Protein AF-A0A3B9WZE4-F1 (afdb_monomer_lite)

Radius of gyration: 16.87 Å; chains: 1; bounding box: 51×26×48 Å

pLDDT: mean 85.05, std 18.2, range [36.94, 98.56]

Foldseek 3Di:
DDDDPPDPDDDDPDDPVNLCCCQQPPPVQDDPPDGVLNVCCVPPNLQVSLVVLQVQLVVLQVCQPVDPPDHSVSSPSNSVQSPCSSVVNNVVD

Secondary structure (DSSP, 8-state):
---------------HHHHHHHHH--GGGEETTEEHHHHHHHHH-HHHHHHHHHHHHHHHHHHTTTSTTS-HHHHHHHHHHHHHHHTT--TT-

Sequence (93 aa):
MDTKISHLEGTMPISKKEIDKQVNSPEHYISGDLECIDAMVSIFGLKRTQDYAEIAAFKYVYRAGKKAGNPAAQDKAKNIWYTRFSMGDDPRK

Structure (mmCIF, N/CA/C/O backbone):
data_AF-A0A3B9WZE4-F1
#
_entry.id   AF-A0A3B9WZE4-F1
#
loop_
_atom_site.group_PDB
_atom_site.id
_atom_site.type_symbol
_atom_site.label_atom_id
_atom_site.label_alt_id
_atom_site.label_comp_id
_atom_site.label_asym_id
_atom_site.label_entity_id
_atom_site.label_seq_id
_atom_site.pdbx_PDB_ins_code
_atom_site.Cartn_x
_atom_site.Cartn_y
_atom_site.Cartn_z
_atom_site.occupancy
_atom_site.B_iso_or_equiv
_atom_site.auth_seq_id
_atom_site.auth_comp_id
_atom_site.auth_asym_id
_atom_site.auth_atom_id
_atom_site.pdbx_PDB_model_num
ATOM 1 N N . MET A 1 1 ? 36.182 -9.563 -34.966 1.00 40.09 1 MET A N 1
ATOM 2 C CA . MET A 1 1 ? 35.984 -9.704 -33.508 1.00 40.09 1 MET A CA 1
ATOM 3 C C . MET A 1 1 ? 34.517 -9.429 -33.252 1.00 40.09 1 MET A C 1
ATOM 5 O O . MET A 1 1 ? 34.142 -8.291 -33.011 1.00 40.09 1 MET A O 1
ATOM 9 N N . ASP A 1 2 ? 33.690 -10.457 -33.423 1.00 37.47 2 ASP A N 1
ATOM 10 C CA . ASP A 1 2 ? 32.246 -10.363 -33.234 1.00 37.47 2 ASP A CA 1
ATOM 11 C C . ASP A 1 2 ? 31.938 -10.520 -31.749 1.00 37.47 2 ASP A C 1
ATOM 13 O O . ASP A 1 2 ? 31.944 -11.623 -31.195 1.00 37.47 2 ASP A O 1
ATOM 17 N N . THR A 1 3 ? 31.726 -9.392 -31.078 1.00 36.94 3 THR A N 1
ATOM 18 C CA . THR A 1 3 ? 31.255 -9.390 -29.697 1.00 36.94 3 THR A CA 1
ATOM 19 C C . THR A 1 3 ? 29.819 -9.895 -29.694 1.00 36.94 3 THR A C 1
ATOM 21 O O . T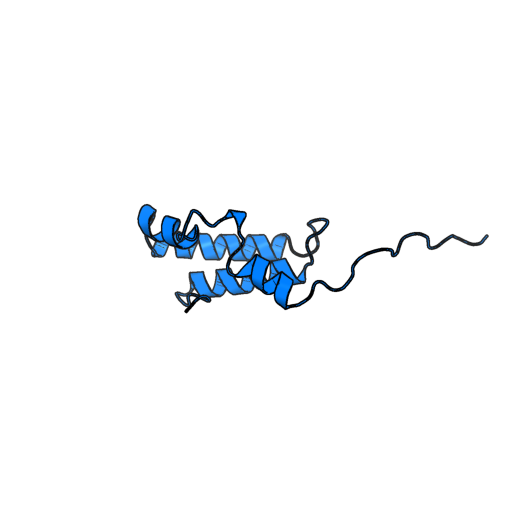HR A 1 3 ? 28.886 -9.191 -30.075 1.00 36.94 3 THR A O 1
ATOM 24 N N . LYS A 1 4 ? 29.661 -11.152 -29.282 1.00 43.03 4 LYS A N 1
ATOM 25 C CA . LYS A 1 4 ? 28.385 -11.815 -29.023 1.00 43.03 4 LYS A CA 1
ATOM 26 C C . LYS A 1 4 ? 27.506 -10.932 -28.130 1.00 43.03 4 LYS A C 1
ATOM 28 O O . LYS A 1 4 ? 27.761 -10.811 -26.934 1.00 43.03 4 LYS A O 1
ATOM 33 N N . ILE A 1 5 ? 26.437 -10.375 -28.695 1.00 43.50 5 ILE A N 1
ATOM 34 C CA . ILE A 1 5 ? 25.268 -9.953 -27.920 1.00 43.50 5 ILE A CA 1
ATOM 35 C C . ILE A 1 5 ? 24.514 -11.237 -27.574 1.00 43.50 5 ILE A C 1
ATOM 37 O O . ILE A 1 5 ? 23.644 -11.691 -28.309 1.00 43.50 5 ILE A O 1
ATOM 41 N N . SER A 1 6 ? 24.920 -11.888 -26.489 1.00 40.28 6 SER A N 1
ATOM 42 C CA . SER A 1 6 ? 24.192 -13.014 -25.907 1.00 40.28 6 SER A CA 1
ATOM 43 C C . 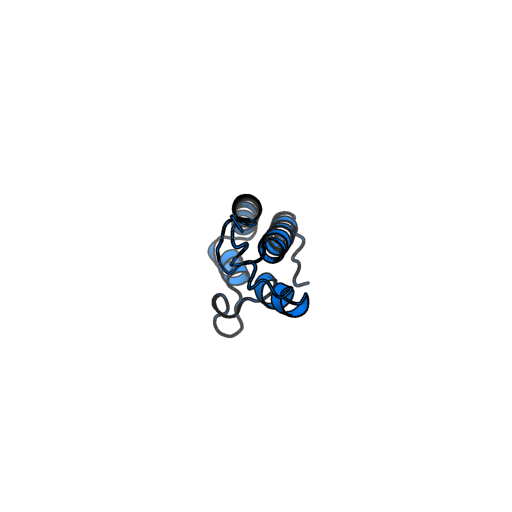SER A 1 6 ? 23.528 -12.551 -24.615 1.00 40.28 6 SER A C 1
ATOM 45 O O . SER A 1 6 ? 24.237 -12.068 -23.731 1.00 40.28 6 SER A O 1
ATOM 47 N N . HIS A 1 7 ? 22.216 -12.797 -24.522 1.00 38.22 7 HIS A N 1
ATOM 48 C CA . HIS A 1 7 ? 21.315 -12.665 -23.362 1.00 38.22 7 HIS A CA 1
ATOM 49 C C . HIS A 1 7 ? 20.434 -11.404 -23.280 1.00 38.22 7 HIS A C 1
ATOM 51 O O . HIS A 1 7 ? 20.364 -10.743 -22.248 1.00 38.22 7 HIS A O 1
ATOM 57 N N . LEU A 1 8 ? 19.650 -11.150 -24.332 1.00 40.28 8 LEU A N 1
ATOM 58 C CA . LEU A 1 8 ? 18.304 -10.579 -24.178 1.00 40.28 8 LEU A CA 1
ATOM 59 C C . LEU A 1 8 ? 17.270 -11.701 -24.336 1.00 40.28 8 LEU A C 1
ATOM 61 O O . LEU A 1 8 ? 16.455 -11.688 -25.252 1.00 40.28 8 LEU A O 1
ATOM 65 N N . GLU A 1 9 ? 17.326 -12.700 -23.457 1.00 41.91 9 GLU A N 1
ATOM 66 C CA . GLU A 1 9 ? 16.194 -13.603 -23.266 1.00 41.91 9 GLU A CA 1
ATOM 67 C C . GLU A 1 9 ? 15.448 -13.201 -21.997 1.00 41.91 9 GLU A C 1
ATOM 69 O O . GLU A 1 9 ? 16.006 -13.200 -20.903 1.00 41.91 9 GLU A O 1
ATOM 74 N N . GLY A 1 10 ? 14.164 -12.884 -22.160 1.00 47.78 10 GLY A N 1
ATOM 75 C CA . GLY A 1 10 ? 13.191 -13.085 -21.094 1.00 47.78 10 GLY A CA 1
ATOM 76 C C . GLY A 1 10 ? 12.745 -11.849 -20.320 1.00 47.78 10 GLY A C 1
ATOM 77 O O . GLY A 1 10 ? 12.963 -11.763 -19.119 1.00 47.78 10 GLY A O 1
ATOM 78 N N . THR A 1 11 ? 11.949 -10.985 -20.948 1.00 48.28 11 THR A N 1
ATOM 79 C CA . THR A 1 11 ? 10.747 -10.477 -20.268 1.00 48.28 11 THR A CA 1
ATOM 80 C C . THR A 1 11 ? 9.597 -10.472 -21.263 1.00 48.28 11 THR A C 1
ATOM 82 O O . THR A 1 11 ? 9.372 -9.489 -21.968 1.00 48.28 11 THR A O 1
ATOM 85 N N . MET A 1 12 ? 8.867 -11.585 -21.342 1.00 48.66 12 MET A N 1
ATOM 86 C CA . MET A 1 12 ? 7.510 -11.546 -21.885 1.00 48.66 12 MET A CA 1
ATOM 87 C C . MET A 1 12 ? 6.740 -10.459 -21.115 1.00 48.66 12 MET A C 1
ATOM 89 O O . MET A 1 12 ? 6.877 -10.395 -19.887 1.00 48.66 12 MET A O 1
ATOM 93 N N . PRO A 1 13 ? 5.980 -9.573 -21.780 1.00 61.72 13 PRO A N 1
ATOM 94 C CA . PRO A 1 13 ? 5.177 -8.592 -21.069 1.00 61.72 13 PRO A CA 1
ATOM 95 C C . PRO A 1 13 ? 4.175 -9.344 -20.188 1.00 61.72 13 PRO A C 1
ATOM 97 O O . PRO A 1 13 ? 3.298 -10.033 -20.703 1.00 61.72 13 PRO A O 1
ATOM 100 N N . ILE A 1 14 ? 4.327 -9.238 -18.862 1.00 67.06 14 ILE A N 1
ATOM 101 C CA . ILE A 1 14 ? 3.332 -9.768 -17.924 1.00 67.06 14 ILE A CA 1
ATOM 102 C C . ILE A 1 14 ? 2.006 -9.087 -18.253 1.00 67.06 14 ILE A C 1
ATOM 104 O O . ILE A 1 14 ? 1.940 -7.857 -18.357 1.00 67.06 14 ILE A O 1
ATOM 108 N N . SER A 1 15 ? 0.966 -9.886 -18.470 1.00 82.19 15 SER A N 1
ATOM 109 C CA . SER A 1 15 ? -0.330 -9.365 -18.883 1.00 82.19 15 SER A CA 1
ATOM 110 C C . SER A 1 15 ? -0.913 -8.460 -17.794 1.00 82.19 15 SER A C 1
ATOM 112 O O . SER A 1 15 ? -0.693 -8.663 -16.597 1.00 82.19 15 SER A O 1
ATOM 114 N N . LYS A 1 16 ? -1.721 -7.468 -18.191 1.00 79.06 16 LYS A N 1
ATOM 115 C CA . LYS A 1 16 ? -2.434 -6.597 -17.240 1.00 79.06 16 LYS A CA 1
ATOM 116 C C . LYS A 1 16 ? -3.214 -7.408 -16.193 1.00 79.06 16 LYS A C 1
ATOM 118 O O . LYS A 1 16 ? -3.188 -7.067 -15.019 1.00 79.06 16 LYS A O 1
ATOM 123 N N . LYS A 1 17 ? -3.826 -8.525 -16.604 1.00 81.31 17 LYS A N 1
ATOM 124 C CA . LYS A 1 17 ? -4.583 -9.431 -15.727 1.00 81.31 17 LYS A CA 1
ATOM 125 C C . LYS A 1 17 ? -3.720 -10.045 -14.617 1.00 81.31 17 LYS A C 1
ATOM 127 O O . LYS A 1 17 ? -4.165 -10.152 -13.479 1.00 81.31 17 LYS A O 1
ATOM 132 N N . GLU A 1 18 ? -2.495 -10.454 -14.936 1.00 81.94 18 GLU A N 1
ATOM 133 C CA . GLU A 1 18 ? -1.561 -11.008 -13.947 1.00 81.94 18 GLU A CA 1
ATOM 134 C C . GLU A 1 18 ? -1.059 -9.934 -12.979 1.00 81.94 18 GLU A C 1
ATOM 136 O O . GLU A 1 18 ? -0.941 -10.195 -11.782 1.00 81.94 18 GLU A O 1
ATOM 141 N N . ILE A 1 19 ? -0.823 -8.715 -13.477 1.00 82.50 19 ILE A N 1
ATOM 142 C CA . ILE A 1 19 ? -0.494 -7.561 -12.632 1.00 82.50 19 ILE A CA 1
ATOM 143 C C . ILE A 1 19 ? -1.645 -7.275 -11.665 1.00 82.50 19 ILE A C 1
ATOM 145 O O . ILE A 1 19 ? -1.405 -7.184 -10.463 1.00 82.50 19 ILE A O 1
ATOM 149 N N . ASP A 1 20 ? -2.880 -7.198 -12.161 1.00 84.12 20 ASP A N 1
ATOM 150 C CA . ASP A 1 20 ? -4.062 -6.918 -11.340 1.00 84.12 20 ASP A CA 1
ATOM 151 C C . ASP A 1 20 ? -4.232 -7.966 -10.228 1.00 84.12 20 ASP A C 1
ATOM 153 O O . ASP A 1 20 ? -4.466 -7.603 -9.073 1.00 84.12 20 ASP A O 1
ATOM 157 N N . LYS A 1 21 ? -4.007 -9.257 -10.527 1.00 84.88 21 LYS A N 1
ATOM 158 C CA . LYS A 1 21 ? -4.026 -10.335 -9.519 1.00 84.88 21 LYS A CA 1
ATOM 159 C C . LYS A 1 21 ? -2.985 -10.111 -8.414 1.00 84.88 21 LYS A C 1
ATOM 161 O O . LYS A 1 21 ? -3.271 -10.315 -7.240 1.00 84.88 21 LYS A O 1
ATOM 166 N N . GLN A 1 22 ? -1.778 -9.678 -8.775 1.00 86.31 22 GLN A N 1
ATOM 167 C CA . GLN A 1 22 ? -0.681 -9.456 -7.825 1.00 86.31 22 GLN A CA 1
ATOM 168 C C . GLN A 1 22 ? -0.802 -8.154 -7.019 1.00 86.31 22 GLN A C 1
ATOM 170 O O . GLN A 1 22 ? -0.054 -7.972 -6.050 1.00 86.31 22 GLN A O 1
ATOM 175 N N . VAL A 1 23 ? -1.667 -7.233 -7.449 1.00 84.56 23 VAL A N 1
ATOM 176 C CA . VAL A 1 23 ? -1.865 -5.907 -6.848 1.00 84.56 23 VAL A CA 1
ATOM 177 C C . VAL A 1 23 ? -3.079 -5.895 -5.928 1.00 84.56 23 VAL A C 1
ATOM 179 O O . VAL A 1 23 ? -2.942 -5.441 -4.798 1.00 84.56 23 VAL A O 1
ATOM 182 N N . ASN A 1 24 ? -4.227 -6.396 -6.390 1.00 81.88 24 ASN A N 1
ATOM 183 C CA . ASN A 1 24 ? -5.498 -6.230 -5.681 1.00 81.88 24 ASN A CA 1
ATOM 184 C C . ASN A 1 24 ? -5.730 -7.283 -4.593 1.00 81.88 24 ASN A C 1
ATOM 186 O O . ASN A 1 24 ? -6.146 -6.920 -3.499 1.00 81.88 24 ASN A O 1
ATOM 190 N N . SER A 1 25 ? -5.433 -8.551 -4.893 1.00 78.44 25 SER A N 1
ATOM 191 C CA . SER A 1 25 ? -5.688 -9.693 -3.999 1.00 78.44 25 SER A CA 1
ATOM 192 C C . SER A 1 25 ? -4.604 -10.769 -4.153 1.00 78.44 25 SER A C 1
ATOM 194 O O . SER A 1 25 ? -4.849 -11.858 -4.681 1.00 78.44 25 SER A O 1
ATOM 196 N N . PRO A 1 26 ? -3.352 -10.467 -3.768 1.00 81.50 26 PRO A N 1
ATOM 197 C CA . PRO A 1 26 ? -2.283 -11.458 -3.753 1.00 81.50 26 PRO A CA 1
ATOM 198 C C . PRO A 1 26 ? -2.595 -12.615 -2.785 1.00 81.50 26 PRO A C 1
ATOM 200 O O . PRO A 1 26 ? -2.655 -12.414 -1.577 1.00 81.50 26 PRO A O 1
ATOM 203 N N . GLU A 1 27 ? -2.688 -13.844 -3.309 1.00 79.25 27 GLU A N 1
ATOM 204 C CA . GLU A 1 27 ? -3.104 -15.059 -2.569 1.00 79.25 27 GLU A CA 1
ATOM 205 C C . GLU A 1 27 ? -2.374 -15.284 -1.232 1.00 79.25 27 GLU A C 1
ATOM 207 O O . GLU A 1 27 ? -2.968 -15.745 -0.267 1.00 79.25 27 GLU A O 1
ATOM 212 N N . HIS A 1 28 ? -1.092 -14.925 -1.142 1.00 81.44 28 HIS A N 1
ATOM 213 C CA . HIS A 1 28 ? -0.279 -15.111 0.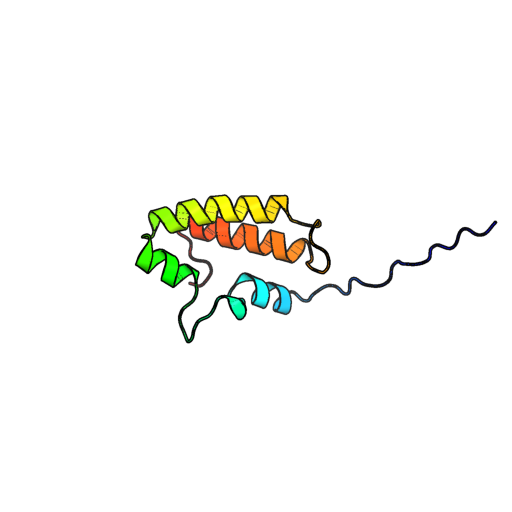067 1.00 81.44 28 HIS A CA 1
ATOM 214 C C . HIS A 1 28 ? -0.587 -14.118 1.203 1.00 81.44 28 HIS A C 1
ATOM 216 O O . HIS A 1 28 ? -0.007 -14.239 2.279 1.00 81.44 28 HIS A O 1
ATOM 222 N N . TYR A 1 29 ? -1.460 -13.133 0.975 1.00 79.56 29 TYR A N 1
ATOM 223 C CA . TYR A 1 29 ? -1.949 -12.194 1.992 1.00 79.56 29 TYR A CA 1
ATOM 224 C C . TYR A 1 29 ? -3.414 -12.436 2.381 1.00 79.56 29 TYR A C 1
ATOM 226 O O . TYR A 1 29 ? -3.963 -11.667 3.171 1.00 79.56 29 TYR A O 1
ATOM 234 N N . ILE A 1 30 ? -4.020 -13.505 1.862 1.00 81.31 30 ILE A N 1
ATOM 235 C CA . ILE A 1 30 ? -5.406 -13.882 2.123 1.00 81.31 30 ILE A CA 1
ATOM 236 C C . ILE A 1 30 ? -5.417 -15.040 3.122 1.00 81.31 30 ILE A C 1
ATOM 238 O O . ILE A 1 30 ? -4.732 -16.045 2.935 1.00 81.31 30 ILE A O 1
ATOM 242 N N . SER A 1 31 ? -6.185 -14.900 4.204 1.00 78.75 31 SER A N 1
ATOM 243 C CA . SER A 1 31 ? -6.440 -15.977 5.170 1.00 78.75 31 SER A CA 1
ATOM 244 C C . SER A 1 31 ? -7.938 -16.262 5.235 1.00 78.75 31 SER A C 1
ATOM 246 O O . SER A 1 31 ? -8.681 -15.559 5.917 1.00 78.75 31 SER A O 1
ATOM 248 N N . GLY A 1 32 ? -8.389 -17.283 4.501 1.00 81.88 32 GLY A N 1
ATOM 249 C CA . GLY A 1 32 ? -9.818 -17.513 4.263 1.00 81.88 32 GLY A CA 1
ATOM 250 C C . GLY A 1 32 ? -10.396 -16.389 3.404 1.00 81.88 32 GLY A C 1
ATOM 251 O O . GLY A 1 32 ? -9.886 -16.147 2.317 1.00 81.88 32 GLY A O 1
ATOM 252 N N . ASP A 1 33 ? -11.397 -15.678 3.919 1.00 80.25 33 ASP A N 1
ATOM 253 C CA . ASP A 1 33 ? -12.006 -14.517 3.249 1.00 80.25 33 ASP A CA 1
ATOM 254 C C . ASP A 1 33 ? -11.434 -13.168 3.736 1.00 80.25 33 ASP A C 1
ATOM 256 O O . ASP A 1 33 ? -11.913 -12.106 3.345 1.00 80.25 33 ASP A O 1
ATOM 260 N N . LEU A 1 34 ? -10.427 -13.188 4.621 1.00 83.94 34 LEU A N 1
ATOM 261 C CA . LEU A 1 34 ? -9.856 -11.982 5.222 1.00 83.94 34 LEU A CA 1
ATOM 262 C C . LEU A 1 34 ? -8.592 -11.534 4.478 1.00 83.94 34 LEU A C 1
ATOM 264 O O . LEU A 1 34 ? -7.565 -12.220 4.505 1.00 83.94 34 LEU A O 1
ATOM 268 N N . GLU A 1 35 ? -8.646 -10.348 3.871 1.00 90.19 35 GLU A N 1
ATOM 269 C CA . GLU A 1 35 ? -7.469 -9.669 3.324 1.00 90.19 35 GLU A CA 1
ATOM 270 C C . GLU A 1 35 ? -6.624 -9.071 4.460 1.00 90.19 35 GLU A C 1
ATOM 272 O O . GLU A 1 35 ? -7.137 -8.507 5.431 1.00 90.19 35 GLU A O 1
ATOM 277 N N . CYS A 1 36 ? -5.299 -9.124 4.319 1.00 92.81 36 CYS A N 1
ATOM 278 C CA . CYS A 1 36 ? -4.370 -8.575 5.311 1.00 92.81 36 CYS A CA 1
ATOM 279 C C . CYS A 1 36 ? -4.654 -7.098 5.654 1.00 92.81 36 CYS A C 1
ATOM 281 O O . CYS A 1 36 ? -4.552 -6.703 6.816 1.00 92.81 36 CYS A O 1
ATOM 283 N N . ILE A 1 37 ? -5.064 -6.280 4.676 1.00 94.06 37 ILE A N 1
ATOM 284 C CA . ILE A 1 37 ? -5.390 -4.868 4.923 1.00 94.06 37 ILE A CA 1
ATOM 285 C C . ILE A 1 37 ? -6.606 -4.711 5.853 1.00 94.06 37 ILE A C 1
ATOM 287 O O . ILE A 1 37 ? -6.604 -3.819 6.701 1.00 94.06 37 ILE A O 1
ATOM 291 N N . ASP A 1 38 ? -7.590 -5.613 5.780 1.00 94.31 38 ASP A N 1
ATOM 292 C CA . ASP A 1 38 ? -8.764 -5.598 6.660 1.00 94.31 38 ASP A CA 1
ATOM 293 C C . ASP A 1 38 ? -8.380 -6.026 8.081 1.00 94.31 38 ASP A C 1
ATOM 295 O O . ASP A 1 38 ? -8.787 -5.390 9.057 1.00 94.31 38 ASP A O 1
ATOM 299 N N . ALA A 1 39 ? -7.501 -7.028 8.208 1.00 94.75 39 ALA A N 1
ATOM 300 C CA . ALA A 1 39 ? -6.912 -7.400 9.493 1.00 94.75 39 ALA A CA 1
ATOM 301 C C . ALA A 1 39 ? -6.140 -6.224 10.122 1.00 94.75 39 ALA A C 1
ATOM 303 O O . ALA A 1 39 ? -6.287 -5.943 11.313 1.00 94.75 39 ALA A O 1
ATOM 304 N N . MET A 1 40 ? -5.361 -5.485 9.324 1.00 96.50 40 MET A N 1
ATOM 305 C CA . MET A 1 40 ? -4.644 -4.297 9.793 1.00 96.50 40 MET A CA 1
ATOM 306 C C . MET A 1 40 ? -5.597 -3.205 10.287 1.00 96.50 40 MET A C 1
ATOM 308 O O . MET A 1 40 ? -5.341 -2.630 11.344 1.00 96.50 40 MET A O 1
ATOM 312 N N . VAL A 1 41 ? -6.686 -2.925 9.561 1.00 96.94 41 VAL A N 1
ATOM 313 C CA . VAL A 1 41 ? -7.699 -1.949 9.998 1.00 96.94 41 VAL A CA 1
ATOM 314 C C . VAL A 1 41 ? -8.354 -2.400 11.304 1.00 96.94 41 VAL A C 1
ATOM 316 O O . VAL A 1 41 ? -8.500 -1.585 12.214 1.00 96.94 41 VAL A O 1
ATOM 319 N N . SER A 1 42 ? -8.693 -3.686 11.433 1.00 96.75 42 SER A N 1
ATOM 320 C CA . SER A 1 42 ? -9.327 -4.228 12.640 1.00 96.75 42 SER A CA 1
ATOM 321 C C . SER A 1 42 ? -8.424 -4.172 13.876 1.00 96.75 42 SER A C 1
ATOM 323 O O . SER A 1 42 ? -8.924 -3.951 14.975 1.00 96.75 42 SER A O 1
ATO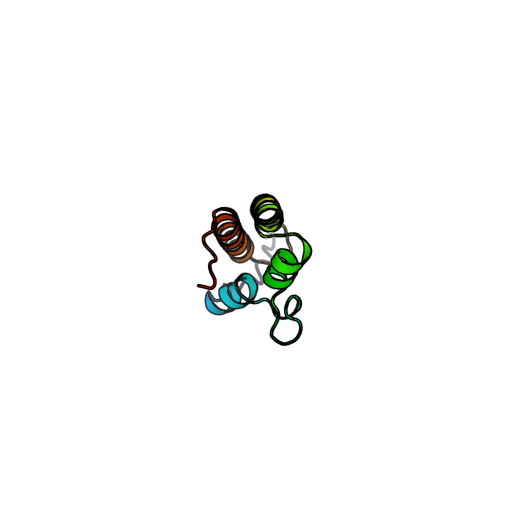M 325 N N . ILE A 1 43 ? -7.117 -4.403 13.720 1.00 97.56 43 ILE A N 1
ATOM 326 C CA . ILE A 1 43 ? -6.173 -4.498 14.847 1.00 97.56 43 ILE A CA 1
ATOM 327 C C . ILE A 1 43 ? -5.589 -3.126 15.205 1.00 97.56 43 ILE A C 1
ATOM 329 O O . ILE A 1 43 ? -5.463 -2.788 16.382 1.00 97.56 43 ILE A O 1
ATOM 333 N N . PHE A 1 44 ? -5.207 -2.330 14.203 1.00 97.81 44 PHE A N 1
ATOM 334 C CA . PHE A 1 44 ? -4.457 -1.085 14.404 1.00 97.81 44 PHE A CA 1
ATOM 335 C C . PHE A 1 44 ? -5.296 0.182 14.210 1.00 97.81 44 PHE A C 1
ATOM 337 O O . PHE A 1 44 ? -4.859 1.261 14.621 1.00 97.81 44 PHE A O 1
ATOM 344 N N . GLY A 1 45 ? -6.488 0.061 13.625 1.00 97.81 45 GLY A N 1
ATOM 345 C CA . GLY A 1 45 ? -7.362 1.178 13.283 1.00 97.81 45 GLY A CA 1
ATOM 346 C C . GLY A 1 45 ? -7.011 1.826 11.941 1.00 97.81 45 GLY A C 1
ATOM 347 O O . GLY A 1 45 ? -5.848 1.896 11.540 1.00 97.81 45 GLY A O 1
ATOM 348 N N . LEU A 1 46 ? -8.038 2.367 11.273 1.00 97.50 46 LEU A N 1
ATOM 349 C CA . LEU A 1 46 ? -7.953 2.910 9.911 1.00 97.50 46 LEU A CA 1
ATOM 350 C C . LEU A 1 46 ? -6.808 3.912 9.726 1.00 97.50 46 LEU A C 1
ATOM 352 O O . LEU A 1 46 ? -6.025 3.769 8.792 1.00 97.50 46 LEU A O 1
ATOM 356 N N . LYS A 1 47 ? -6.673 4.889 10.632 1.00 98.06 47 LYS A N 1
ATOM 357 C CA . LYS A 1 47 ? -5.653 5.937 10.498 1.00 98.06 47 LYS A CA 1
ATOM 358 C C . LYS A 1 47 ? -4.236 5.358 10.444 1.00 98.06 47 LYS A C 1
ATOM 360 O O . LYS A 1 47 ? -3.448 5.744 9.592 1.00 98.06 47 LYS A O 1
ATOM 365 N N . ARG A 1 48 ? -3.907 4.408 11.326 1.00 98.31 48 ARG A N 1
ATOM 366 C CA . ARG A 1 48 ? -2.573 3.785 11.334 1.00 98.31 48 ARG A CA 1
ATOM 367 C C . ARG A 1 48 ? -2.336 2.948 10.081 1.00 98.31 48 ARG A C 1
ATOM 369 O O . ARG A 1 48 ? -1.219 2.913 9.575 1.00 98.31 48 ARG A O 1
ATOM 376 N N . THR A 1 49 ? -3.373 2.294 9.566 1.00 98.38 49 THR A N 1
ATOM 377 C CA . THR A 1 49 ? -3.292 1.555 8.302 1.00 98.38 49 THR A CA 1
ATOM 378 C C . THR A 1 49 ? -3.087 2.491 7.108 1.00 98.38 49 THR A C 1
ATOM 380 O O . THR A 1 49 ? -2.325 2.152 6.206 1.00 98.38 49 THR A O 1
ATOM 383 N N . GLN A 1 50 ? -3.699 3.678 7.114 1.00 98.38 50 GLN A N 1
ATOM 384 C CA . GLN A 1 50 ? -3.473 4.714 6.101 1.00 98.38 50 GLN A CA 1
ATOM 385 C C . GLN A 1 50 ? -2.048 5.279 6.167 1.00 98.38 50 GLN A C 1
ATOM 387 O O . GLN A 1 50 ? -1.382 5.332 5.134 1.00 98.38 50 GLN A O 1
ATOM 392 N N . ASP A 1 51 ? -1.547 5.590 7.369 1.00 98.56 51 ASP A N 1
ATOM 393 C CA . ASP A 1 51 ? -0.160 6.032 7.577 1.00 98.56 51 ASP A CA 1
ATOM 394 C C . ASP A 1 51 ? 0.833 4.951 7.067 1.00 98.56 51 ASP A C 1
ATOM 396 O O . ASP A 1 51 ? 1.812 5.244 6.378 1.00 98.56 51 ASP A O 1
ATOM 400 N N . TYR A 1 52 ? 0.556 3.665 7.330 1.00 98.31 52 TYR A N 1
ATOM 401 C CA . TYR A 1 52 ? 1.323 2.549 6.760 1.00 98.31 52 TYR A CA 1
ATOM 402 C C . TYR A 1 52 ? 1.245 2.502 5.230 1.00 98.31 52 TYR A C 1
ATOM 404 O O . TYR A 1 52 ? 2.260 2.256 4.572 1.00 98.31 52 TYR A O 1
ATOM 412 N N . ALA A 1 53 ? 0.055 2.693 4.658 1.00 98.25 53 ALA A N 1
ATOM 413 C CA . ALA A 1 53 ? -0.155 2.614 3.221 1.00 98.25 53 ALA A CA 1
ATOM 414 C C . ALA A 1 53 ? 0.665 3.681 2.480 1.00 98.25 53 ALA A C 1
ATOM 416 O O . ALA A 1 53 ? 1.304 3.364 1.478 1.00 98.25 53 ALA A O 1
ATOM 417 N N . GLU A 1 54 ? 0.767 4.893 3.025 1.00 98.38 54 GLU A N 1
ATOM 418 C CA . GLU A 1 54 ? 1.622 5.949 2.475 1.00 98.38 54 GLU A CA 1
ATOM 419 C C . GLU A 1 54 ? 3.106 5.528 2.433 1.00 98.38 54 GLU A C 1
ATOM 421 O O . GLU A 1 54 ? 3.767 5.604 1.391 1.00 98.38 54 GLU A O 1
ATOM 426 N N . ILE A 1 55 ? 3.620 4.961 3.530 1.00 98.50 55 ILE A N 1
ATOM 427 C CA . ILE A 1 55 ? 4.997 4.439 3.605 1.00 98.50 55 ILE A CA 1
ATOM 428 C C . ILE A 1 55 ? 5.198 3.273 2.622 1.00 98.50 55 ILE A C 1
ATOM 430 O O . ILE A 1 55 ? 6.223 3.173 1.934 1.00 98.50 55 ILE A O 1
ATOM 434 N N . ALA A 1 56 ? 4.218 2.372 2.525 1.00 98.06 56 ALA A N 1
ATOM 435 C CA . ALA A 1 56 ? 4.257 1.245 1.604 1.00 98.06 56 ALA A CA 1
ATOM 436 C C . ALA A 1 56 ? 4.274 1.712 0.140 1.00 98.06 56 ALA A C 1
ATOM 438 O O . ALA A 1 56 ? 5.015 1.138 -0.665 1.00 98.06 56 ALA A O 1
ATOM 439 N N . ALA A 1 57 ? 3.527 2.764 -0.200 1.00 98.19 57 ALA A N 1
ATOM 440 C CA . ALA A 1 57 ? 3.512 3.351 -1.533 1.00 98.19 57 ALA A CA 1
ATOM 441 C C . ALA A 1 57 ? 4.904 3.858 -1.942 1.00 98.19 57 ALA A C 1
ATOM 443 O O . ALA A 1 57 ? 5.359 3.557 -3.053 1.00 98.19 57 ALA A O 1
ATOM 444 N N . PHE A 1 58 ? 5.616 4.542 -1.038 1.00 98.19 58 PHE A N 1
ATOM 445 C CA . PHE A 1 58 ? 7.006 4.960 -1.261 1.00 98.19 58 PHE A CA 1
ATOM 446 C C . PHE A 1 58 ? 7.934 3.762 -1.506 1.00 98.19 58 PHE A C 1
ATOM 448 O O . PHE A 1 58 ? 8.694 3.749 -2.478 1.00 98.19 58 PHE A O 1
ATOM 455 N N . LYS A 1 59 ? 7.836 2.711 -0.677 1.00 98.19 59 LYS A N 1
ATOM 456 C CA . LYS A 1 59 ? 8.630 1.476 -0.830 1.00 98.19 59 LYS A CA 1
ATOM 457 C C . LYS A 1 59 ? 8.499 0.884 -2.237 1.00 98.19 59 LYS A C 1
ATOM 459 O O . LYS A 1 59 ? 9.498 0.436 -2.803 1.00 98.19 59 LYS A O 1
ATOM 464 N N . TYR A 1 60 ? 7.294 0.861 -2.812 1.00 97.81 60 TYR A N 1
ATOM 465 C CA . TYR A 1 60 ? 7.092 0.308 -4.154 1.00 97.81 60 TYR A CA 1
ATOM 466 C C . TYR A 1 60 ? 7.720 1.170 -5.252 1.00 97.81 60 TYR A C 1
ATOM 468 O O . TYR A 1 60 ? 8.370 0.616 -6.138 1.00 97.81 60 TYR A O 1
ATOM 476 N N . VAL A 1 61 ? 7.630 2.501 -5.161 1.00 96.38 61 VAL A N 1
ATOM 477 C CA . VAL A 1 61 ? 8.351 3.403 -6.083 1.00 96.38 61 VAL A CA 1
ATOM 478 C C . VAL A 1 61 ? 9.852 3.179 -5.980 1.00 96.38 61 VAL A C 1
ATOM 480 O O . VAL A 1 61 ? 10.524 3.010 -6.994 1.00 96.38 61 VAL A O 1
ATOM 483 N N . TYR A 1 62 ? 10.374 3.104 -4.755 1.00 97.69 62 TYR A N 1
ATOM 484 C CA . TYR A 1 62 ? 11.798 2.899 -4.523 1.00 97.69 62 TYR A CA 1
ATOM 485 C C . TYR A 1 62 ? 12.305 1.565 -5.091 1.00 97.69 62 TYR A C 1
ATOM 487 O O . TYR A 1 62 ? 13.445 1.489 -5.555 1.00 97.69 62 TYR A O 1
ATOM 495 N N . ARG A 1 63 ? 11.486 0.506 -5.058 1.00 97.31 63 ARG A N 1
ATOM 496 C CA . ARG A 1 63 ? 11.850 -0.839 -5.534 1.00 97.31 63 ARG A CA 1
ATOM 497 C C . ARG A 1 63 ? 11.656 -1.043 -7.038 1.00 97.31 63 ARG A C 1
ATOM 499 O O . ARG A 1 63 ? 12.272 -1.956 -7.587 1.00 97.31 63 ARG A O 1
ATOM 506 N N . ALA A 1 64 ? 10.828 -0.236 -7.698 1.00 96.50 64 ALA A N 1
ATOM 507 C CA . ALA A 1 64 ? 10.433 -0.455 -9.085 1.00 96.50 64 ALA A CA 1
ATOM 508 C C . ALA A 1 64 ? 11.644 -0.683 -10.014 1.00 96.50 64 ALA A C 1
ATOM 510 O O . ALA A 1 64 ? 12.558 0.135 -10.087 1.00 96.50 64 ALA A O 1
ATOM 511 N N . GLY A 1 65 ? 11.651 -1.824 -10.712 1.00 95.00 65 GLY A N 1
ATOM 512 C CA . GLY A 1 65 ? 12.726 -2.223 -11.632 1.00 95.00 65 GLY A CA 1
ATOM 513 C C . GLY A 1 65 ? 13.970 -2.838 -10.977 1.00 95.00 65 GLY A C 1
ATOM 514 O O . GLY A 1 65 ? 14.855 -3.287 -11.695 1.00 95.00 65 GLY A O 1
ATOM 515 N N . LYS A 1 66 ? 14.043 -2.905 -9.640 1.00 95.56 66 LYS A N 1
ATOM 516 C CA . LYS A 1 66 ? 15.194 -3.465 -8.901 1.00 95.56 66 LYS A CA 1
ATOM 517 C C . LYS A 1 66 ? 15.004 -4.923 -8.477 1.00 95.56 66 LYS A C 1
ATOM 519 O O . LYS A 1 66 ? 15.978 -5.608 -8.186 1.00 95.56 66 LYS A O 1
ATOM 524 N N . LYS A 1 67 ? 13.758 -5.406 -8.389 1.00 92.56 67 LYS A N 1
ATOM 525 C CA . LYS A 1 67 ? 13.453 -6.778 -7.955 1.00 92.56 67 LYS A CA 1
ATOM 526 C C . LYS A 1 67 ? 13.452 -7.731 -9.156 1.00 92.56 67 LYS A C 1
ATOM 528 O O . LYS A 1 67 ? 12.583 -7.631 -10.019 1.00 92.56 67 LYS A O 1
ATOM 533 N N . ALA A 1 68 ? 14.386 -8.683 -9.172 1.00 91.88 68 ALA A N 1
ATOM 534 C CA . ALA A 1 68 ? 14.430 -9.747 -10.176 1.00 91.88 68 ALA A CA 1
ATOM 535 C C . ALA A 1 68 ? 13.096 -10.520 -10.226 1.00 91.88 68 ALA A C 1
ATOM 537 O O . ALA A 1 68 ? 12.495 -10.803 -9.187 1.00 91.88 68 ALA A O 1
ATOM 538 N N . GLY A 1 69 ? 12.615 -10.818 -11.437 1.00 88.31 69 GLY A N 1
ATOM 539 C CA . GLY A 1 69 ? 11.340 -11.515 -11.654 1.00 88.31 69 GLY A CA 1
ATOM 540 C C . GLY A 1 69 ? 10.079 -10.705 -11.315 1.00 88.31 69 GLY A 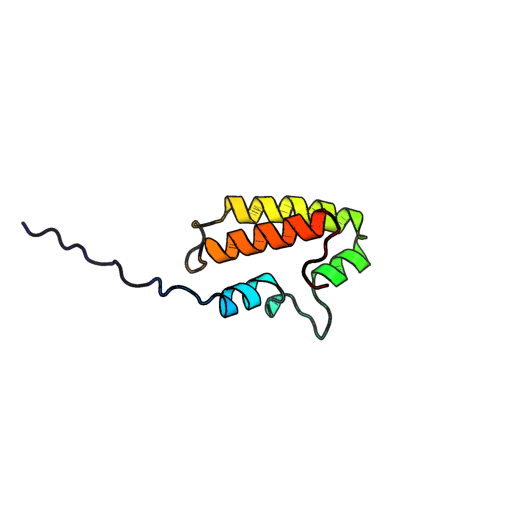C 1
ATOM 541 O O . GLY A 1 69 ? 8.990 -11.266 -11.294 1.00 88.31 69 GLY A O 1
ATOM 542 N N . ASN A 1 70 ? 10.189 -9.400 -11.036 1.00 88.38 70 ASN A N 1
ATOM 543 C CA . ASN A 1 70 ? 9.050 -8.530 -10.737 1.00 88.38 70 ASN A CA 1
ATOM 544 C C . ASN A 1 70 ? 9.072 -7.303 -11.665 1.00 88.38 70 ASN A C 1
ATOM 546 O O . ASN A 1 70 ? 9.907 -6.414 -11.472 1.00 88.38 70 ASN A O 1
ATOM 550 N N . PRO A 1 71 ? 8.150 -7.196 -12.638 1.00 92.62 71 PRO A N 1
ATOM 551 C CA . PRO A 1 71 ? 8.124 -6.057 -13.545 1.00 92.62 71 PRO A CA 1
ATOM 552 C C . PRO A 1 71 ? 7.927 -4.739 -12.803 1.00 92.62 71 PRO A C 1
ATOM 554 O O . PRO A 1 71 ? 7.125 -4.643 -11.874 1.00 92.62 71 PRO A O 1
ATOM 557 N N . ALA A 1 72 ? 8.582 -3.679 -13.279 1.00 94.19 72 ALA A N 1
ATOM 558 C CA . ALA A 1 72 ? 8.402 -2.336 -12.729 1.00 94.19 72 ALA A CA 1
ATOM 559 C C . ALA A 1 72 ? 6.930 -1.878 -12.759 1.00 94.19 72 ALA A C 1
ATOM 561 O O . ALA A 1 72 ? 6.495 -1.159 -11.863 1.00 94.19 72 ALA A O 1
ATOM 562 N N . ALA A 1 73 ? 6.151 -2.326 -13.752 1.00 93.50 73 ALA A N 1
ATOM 563 C CA . ALA A 1 73 ? 4.720 -2.043 -13.853 1.00 93.50 73 ALA A CA 1
ATOM 564 C C . ALA A 1 73 ? 3.923 -2.564 -12.645 1.00 93.50 73 ALA A C 1
ATOM 566 O O . ALA A 1 73 ? 3.040 -1.864 -12.158 1.00 93.50 73 ALA A O 1
ATOM 567 N N . GLN A 1 74 ? 4.276 -3.740 -12.113 1.00 94.00 74 GLN A N 1
ATOM 568 C CA . GLN A 1 74 ? 3.626 -4.296 -10.928 1.00 94.00 74 GLN A CA 1
ATOM 569 C C . GLN A 1 74 ? 3.894 -3.436 -9.687 1.00 94.00 74 GLN A C 1
ATOM 571 O O . GLN A 1 74 ? 2.971 -3.149 -8.931 1.00 94.00 74 GLN A O 1
ATOM 576 N N . ASP A 1 75 ? 5.135 -2.988 -9.475 1.00 96.31 75 ASP A N 1
ATOM 577 C CA . ASP A 1 75 ? 5.450 -2.098 -8.349 1.00 96.31 75 ASP A CA 1
ATOM 578 C C . ASP A 1 75 ? 4.780 -0.720 -8.508 1.00 96.31 75 ASP A C 1
ATOM 580 O O . ASP A 1 75 ? 4.256 -0.183 -7.535 1.00 96.31 75 ASP A O 1
ATOM 584 N N . LYS A 1 76 ? 4.706 -0.167 -9.726 1.00 96.25 76 LYS A N 1
ATOM 585 C CA . LYS A 1 76 ? 3.964 1.081 -9.990 1.00 96.25 76 LYS A CA 1
ATOM 586 C C . LYS A 1 76 ? 2.469 0.938 -9.692 1.00 96.25 76 LYS A C 1
ATOM 588 O O . LYS A 1 76 ? 1.891 1.817 -9.064 1.00 96.25 76 LYS A O 1
ATOM 593 N N . ALA A 1 77 ? 1.857 -0.178 -10.081 1.00 95.75 77 ALA A N 1
ATOM 594 C CA . ALA A 1 77 ? 0.459 -0.457 -9.765 1.00 95.75 77 ALA A CA 1
ATOM 595 C C . ALA A 1 77 ? 0.231 -0.592 -8.248 1.00 95.75 77 ALA A C 1
ATOM 597 O O . ALA A 1 77 ? -0.731 -0.036 -7.724 1.00 95.75 77 ALA A O 1
ATOM 598 N N . LYS A 1 78 ? 1.156 -1.236 -7.518 1.00 96.06 78 LYS A N 1
ATOM 599 C CA . LYS A 1 78 ? 1.115 -1.280 -6.046 1.00 96.06 78 LYS A CA 1
ATOM 600 C C . LYS A 1 78 ? 1.250 0.107 -5.432 1.00 96.06 78 LYS A C 1
ATOM 602 O O . LYS A 1 78 ? 0.495 0.426 -4.525 1.00 96.06 78 LYS A O 1
ATOM 607 N N . ASN A 1 79 ? 2.161 0.947 -5.922 1.00 97.94 79 ASN A N 1
ATOM 608 C CA . ASN A 1 79 ? 2.249 2.331 -5.460 1.00 97.94 79 ASN A CA 1
ATOM 609 C C . ASN A 1 79 ? 0.891 3.045 -5.572 1.00 97.94 79 ASN A C 1
ATOM 611 O O . ASN A 1 79 ? 0.415 3.558 -4.566 1.00 97.94 79 ASN A O 1
ATOM 615 N N . ILE A 1 80 ? 0.250 2.998 -6.743 1.00 97.50 80 ILE A N 1
ATOM 616 C CA . ILE A 1 80 ? -1.055 3.637 -6.963 1.00 97.50 80 ILE A CA 1
ATOM 617 C C . ILE A 1 80 ? -2.101 3.087 -5.989 1.00 97.50 80 ILE A C 1
ATOM 619 O O . ILE A 1 80 ? -2.817 3.863 -5.362 1.00 97.50 80 ILE A O 1
ATOM 623 N N . TRP A 1 81 ? -2.167 1.762 -5.829 1.00 97.25 81 TRP A N 1
ATOM 624 C CA . TRP A 1 81 ? -3.108 1.114 -4.915 1.00 97.25 81 TRP A CA 1
ATOM 625 C C . TRP A 1 81 ? -2.948 1.627 -3.476 1.00 97.25 81 TRP A C 1
ATOM 627 O O . TRP A 1 81 ? -3.913 2.073 -2.859 1.00 97.25 81 TRP A O 1
ATOM 637 N N . TYR A 1 82 ? -1.716 1.639 -2.960 1.00 97.81 82 TYR A N 1
ATOM 638 C CA . TYR A 1 82 ? -1.445 2.058 -1.584 1.00 97.81 82 TYR A CA 1
ATOM 639 C C . TYR A 1 82 ? -1.608 3.572 -1.378 1.00 97.81 82 TYR A C 1
ATOM 641 O O . TYR A 1 82 ? -2.079 3.977 -0.319 1.00 97.81 82 TYR A O 1
ATOM 649 N N . THR A 1 83 ? -1.294 4.401 -2.379 1.00 98.50 83 THR A N 1
ATOM 650 C CA . THR A 1 83 ? -1.558 5.850 -2.334 1.00 98.50 83 THR A CA 1
ATOM 651 C C . THR A 1 83 ? -3.055 6.154 -2.292 1.00 98.50 83 THR A C 1
ATOM 653 O O . THR A 1 83 ? -3.484 7.018 -1.536 1.00 98.50 83 THR A O 1
ATOM 656 N N . ARG A 1 84 ? -3.875 5.437 -3.066 1.00 98.12 84 ARG A N 1
ATOM 657 C CA . ARG A 1 84 ? -5.336 5.593 -2.999 1.00 98.12 84 ARG A CA 1
ATOM 658 C C . ARG A 1 84 ? -5.863 5.200 -1.616 1.00 98.12 84 ARG A C 1
ATOM 660 O O . ARG A 1 84 ? -6.539 5.998 -0.967 1.00 98.12 84 ARG A O 1
ATOM 667 N N . PHE A 1 85 ? -5.449 4.036 -1.106 1.00 97.75 85 PHE A N 1
ATOM 668 C CA . PHE A 1 85 ? -5.878 3.574 0.216 1.00 97.75 85 PHE A CA 1
ATOM 669 C C . PHE A 1 85 ? -5.490 4.559 1.332 1.00 97.75 85 PHE A C 1
ATOM 671 O O . PHE A 1 85 ? -6.309 4.848 2.208 1.00 97.75 85 PHE A O 1
ATOM 678 N N . SER A 1 86 ? -4.275 5.126 1.298 1.00 98.12 86 SER A N 1
ATOM 679 C CA . SER A 1 86 ? -3.834 6.108 2.303 1.00 98.12 86 SER A CA 1
ATOM 680 C C . SER A 1 86 ? -4.696 7.375 2.319 1.00 98.12 86 SER A C 1
ATOM 682 O O . SER A 1 86 ? -4.827 8.009 3.359 1.00 98.12 86 SER A O 1
ATOM 684 N N . MET A 1 87 ? -5.338 7.712 1.198 1.00 97.75 87 MET A N 1
ATOM 685 C CA . MET A 1 87 ? -6.254 8.851 1.066 1.00 97.75 87 MET A CA 1
ATOM 686 C C . MET A 1 87 ? -7.711 8.516 1.431 1.00 97.75 87 MET A C 1
ATOM 688 O O . MET A 1 87 ? -8.585 9.371 1.310 1.00 97.75 87 MET A O 1
ATOM 692 N N . GLY A 1 88 ? -7.992 7.286 1.876 1.00 95.69 88 GLY A N 1
ATOM 693 C CA . GLY A 1 88 ? -9.355 6.823 2.166 1.00 95.69 88 GLY A CA 1
ATOM 694 C C . GLY A 1 88 ? -10.140 6.364 0.934 1.00 95.69 88 GLY A C 1
ATOM 695 O O . GLY A 1 88 ? -11.329 6.077 1.049 1.00 95.69 88 GLY A O 1
ATOM 696 N N . ASP A 1 89 ? -9.481 6.259 -0.219 1.00 96.25 89 ASP A N 1
ATOM 697 C CA . ASP A 1 89 ? -10.024 5.693 -1.453 1.00 96.25 89 ASP A CA 1
ATOM 698 C C . ASP A 1 89 ? -9.611 4.216 -1.542 1.00 96.25 89 ASP A C 1
ATOM 700 O O . ASP A 1 89 ? -8.536 3.885 -2.040 1.00 96.25 89 ASP A O 1
ATOM 704 N N . ASP A 1 90 ? -10.427 3.324 -0.970 1.00 92.75 90 ASP A N 1
ATOM 705 C CA . ASP A 1 90 ? -10.174 1.878 -0.989 1.00 92.75 90 ASP A CA 1
ATOM 706 C C . ASP A 1 90 ? -10.333 1.335 -2.423 1.00 92.75 90 ASP A C 1
ATOM 708 O O . ASP A 1 90 ? -11.462 1.249 -2.908 1.00 92.75 90 ASP A O 1
ATOM 712 N N . PRO A 1 91 ? -9.249 0.919 -3.111 1.00 90.25 91 PRO A N 1
ATOM 713 C CA . PRO A 1 91 ? -9.300 0.553 -4.530 1.00 90.25 91 PRO A CA 1
ATOM 714 C C . PRO A 1 91 ? -10.091 -0.724 -4.832 1.00 90.25 91 PRO A C 1
ATOM 716 O O . PRO A 1 91 ? -10.209 -1.097 -5.999 1.00 90.25 91 PRO A O 1
ATOM 719 N N . ARG A 1 92 ? -10.553 -1.423 -3.789 1.00 86.56 92 ARG A N 1
ATOM 720 C CA . ARG A 1 92 ? -11.367 -2.639 -3.874 1.00 86.56 92 ARG A CA 1
ATOM 721 C C . ARG A 1 92 ? -12.869 -2.339 -3.942 1.00 86.56 92 ARG A C 1
ATOM 723 O O . ARG A 1 92 ? -13.634 -3.260 -4.219 1.00 86.56 92 ARG A O 1
ATOM 730 N N . LYS A 1 93 ? -13.281 -1.105 -3.631 1.00 76.44 93 LYS A N 1
ATOM 731 C CA . LYS A 1 93 ? -14.681 -0.657 -3.611 1.00 76.44 93 LYS A CA 1
ATOM 732 C C . LYS A 1 93 ? -15.108 -0.012 -4.925 1.00 76.44 93 LYS A C 1
ATOM 734 O O . LYS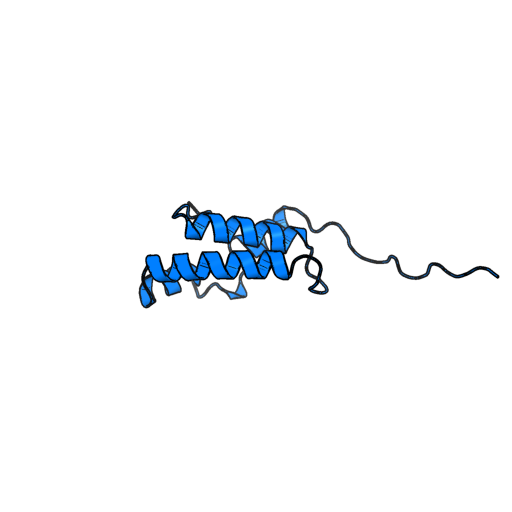 A 1 93 ? -14.235 0.527 -5.641 1.00 76.44 93 LYS A O 1
#